Protein AF-A0A7S2GNQ1-F1 (afdb_monomer)

Nearest PDB structures (foldseek):
  4qdz-assembly1_A  TM=3.504E-01  e=1.048E+00  Mycobacterium tuberculosis H37Rv
  3gdw-assembly1_A  TM=3.714E-01  e=2.818E+00  Enterococcus faecalis V583
  3ab7-assembly3_B  TM=4.384E-01  e=5.099E+00  Thermus thermophilus HB8
  3ab7-assembly2_A  TM=3.366E-01  e=7.090E+00  Thermus thermophilus HB8

Radius of gyration: 16.33 Å; Cα contacts (8 Å, |Δi|>4): 189; chains: 1; bounding box: 47×24×49 Å

Structure (mmCIF, N/CA/C/O backbone):
data_AF-A0A7S2GNQ1-F1
#
_entry.id   AF-A0A7S2GNQ1-F1
#
loop_
_atom_site.group_PDB
_atom_site.id
_atom_site.type_symbol
_atom_site.label_atom_id
_atom_site.label_alt_id
_atom_site.label_comp_id
_atom_site.label_asym_id
_atom_site.label_entity_id
_atom_site.label_seq_id
_atom_site.pdbx_PDB_ins_code
_atom_site.Cartn_x
_atom_site.Cartn_y
_atom_site.Cartn_z
_atom_site.occupancy
_atom_site.B_iso_or_equiv
_atom_site.auth_seq_id
_atom_site.auth_comp_id
_atom_site.auth_asym_id
_atom_site.auth_atom_id
_atom_site.pdbx_PDB_model_num
ATOM 1 N N . VAL A 1 1 ? -6.276 -8.442 -10.963 1.00 94.94 1 VAL A N 1
ATOM 2 C CA . VAL A 1 1 ? -6.261 -8.290 -9.484 1.00 94.94 1 VAL A CA 1
ATOM 3 C C . VAL A 1 1 ? -6.952 -7.011 -9.029 1.00 94.94 1 VAL A C 1
ATOM 5 O O . VAL A 1 1 ? -7.835 -7.117 -8.193 1.00 94.94 1 VAL A O 1
ATOM 8 N N . ALA A 1 2 ? -6.618 -5.837 -9.582 1.00 94.06 2 ALA A N 1
ATOM 9 C CA . ALA A 1 2 ? -7.197 -4.554 -9.156 1.00 94.06 2 ALA A CA 1
ATOM 10 C C . ALA A 1 2 ? -8.742 -4.513 -9.133 1.00 94.06 2 ALA A C 1
ATOM 12 O O . ALA A 1 2 ? -9.319 -4.115 -8.121 1.00 94.06 2 ALA A O 1
ATOM 13 N N . LEU A 1 3 ? -9.405 -4.988 -10.196 1.00 94.19 3 LEU A N 1
ATOM 14 C CA . LEU A 1 3 ? -10.872 -5.068 -10.269 1.00 94.19 3 LEU A CA 1
ATOM 15 C C . LEU A 1 3 ? -11.475 -5.865 -9.104 1.00 94.19 3 LEU A C 1
ATOM 17 O O . LEU A 1 3 ? -12.293 -5.348 -8.351 1.00 94.19 3 LEU A O 1
ATOM 21 N N . GLU A 1 4 ? -11.047 -7.117 -8.933 1.00 94.75 4 GLU A N 1
ATOM 22 C CA . GLU A 1 4 ? -11.587 -7.980 -7.877 1.00 94.75 4 GLU A CA 1
ATOM 23 C C . GLU A 1 4 ? -11.219 -7.476 -6.482 1.00 94.75 4 GLU A C 1
ATOM 25 O O . GLU A 1 4 ? -12.063 -7.491 -5.594 1.00 94.75 4 GLU A O 1
ATOM 30 N N . LEU A 1 5 ? -10.000 -6.961 -6.284 1.00 94.44 5 LEU A N 1
ATOM 31 C CA . LEU A 1 5 ? -9.610 -6.377 -5.003 1.00 94.44 5 LEU A CA 1
ATOM 32 C C . LEU A 1 5 ? -10.552 -5.232 -4.626 1.00 94.44 5 LEU A C 1
ATOM 34 O O . LEU A 1 5 ? -11.141 -5.257 -3.553 1.00 94.44 5 LEU A O 1
ATOM 38 N N . THR A 1 6 ? -10.728 -4.254 -5.514 1.00 92.69 6 THR A N 1
ATOM 39 C CA . THR A 1 6 ? -11.561 -3.070 -5.244 1.00 92.69 6 THR A CA 1
ATOM 40 C C . THR A 1 6 ? -13.045 -3.404 -5.098 1.00 92.69 6 THR A C 1
ATOM 42 O O . THR A 1 6 ? -13.733 -2.752 -4.319 1.00 92.69 6 THR A O 1
ATOM 45 N N . ARG A 1 7 ? -13.529 -4.468 -5.748 1.00 91.44 7 ARG A N 1
ATOM 46 C CA . ARG A 1 7 ? -14.887 -5.005 -5.562 1.00 91.44 7 ARG A CA 1
ATOM 47 C C . ARG A 1 7 ? -15.134 -5.562 -4.153 1.00 91.44 7 ARG A C 1
ATOM 49 O O . ARG A 1 7 ? -16.275 -5.569 -3.695 1.00 91.44 7 ARG A O 1
ATOM 56 N N . LEU A 1 8 ? -14.091 -6.053 -3.482 1.00 91.75 8 LEU A N 1
ATOM 57 C CA . LEU A 1 8 ? -14.180 -6.623 -2.133 1.00 91.75 8 LEU A CA 1
ATOM 58 C C . LEU A 1 8 ? -14.076 -5.570 -1.020 1.00 91.75 8 LEU A C 1
ATOM 60 O O . LEU A 1 8 ? -14.427 -5.873 0.120 1.00 91.75 8 LEU A O 1
ATOM 64 N N . LEU A 1 9 ? -13.599 -4.360 -1.326 1.00 91.31 9 LEU A N 1
ATOM 65 C CA . LEU A 1 9 ? -13.405 -3.303 -0.334 1.00 91.31 9 LEU A CA 1
ATOM 66 C C . LEU A 1 9 ? -14.722 -2.603 0.036 1.00 91.31 9 LEU A C 1
ATOM 68 O O . LEU A 1 9 ? -15.682 -2.537 -0.734 1.00 91.31 9 LEU A O 1
ATOM 72 N N . SER A 1 10 ? -14.750 -2.060 1.248 1.00 90.06 10 SER A N 1
ATOM 73 C CA . SER A 1 10 ? -15.868 -1.326 1.836 1.00 90.06 10 SER A CA 1
ATOM 74 C C . SER A 1 10 ? -15.401 -0.048 2.546 1.00 90.06 10 SER A C 1
ATOM 76 O O . SER A 1 10 ? -14.210 0.249 2.601 1.00 90.06 10 SER A O 1
ATOM 78 N N . GLY A 1 11 ? -16.332 0.718 3.127 1.00 88.94 11 GLY A N 1
ATOM 79 C CA . GLY A 1 11 ? -16.005 1.961 3.850 1.00 88.94 11 GLY A CA 1
ATOM 80 C C . GLY A 1 11 ? -15.118 1.784 5.091 1.00 88.94 11 GLY A C 1
ATOM 81 O O . GLY A 1 11 ? -14.463 2.737 5.532 1.00 88.94 11 GLY A O 1
ATOM 82 N N . ASP A 1 12 ? -15.054 0.554 5.603 1.00 90.44 12 ASP A N 1
ATOM 83 C CA . ASP A 1 12 ? -14.196 0.141 6.716 1.00 90.44 12 ASP A CA 1
ATOM 84 C C . ASP A 1 12 ? -12.783 -0.254 6.265 1.00 90.44 12 ASP A C 1
ATOM 86 O O . ASP A 1 12 ? -11.956 -0.651 7.091 1.00 90.44 12 ASP A O 1
ATOM 90 N N . ASP A 1 13 ? -12.499 -0.180 4.966 1.00 92.94 13 ASP A N 1
ATOM 91 C CA . ASP A 1 13 ? -11.232 -0.608 4.402 1.00 92.94 13 ASP A CA 1
ATOM 92 C C . ASP A 1 13 ? -10.411 0.583 3.891 1.00 92.94 13 ASP A C 1
ATOM 94 O O . ASP A 1 13 ? -10.908 1.631 3.458 1.00 92.94 13 ASP A O 1
ATOM 98 N N . ALA A 1 14 ? -9.103 0.408 3.977 1.00 95.25 14 ALA A N 1
ATOM 99 C CA . ALA A 1 14 ? -8.093 1.316 3.492 1.00 95.25 14 ALA A CA 1
ATOM 100 C C . ALA A 1 14 ? -7.158 0.557 2.546 1.00 95.25 14 ALA A C 1
ATOM 102 O O . ALA A 1 14 ? -6.785 -0.589 2.801 1.00 95.25 14 ALA A O 1
ATOM 103 N N . LEU A 1 15 ? -6.774 1.199 1.453 1.00 96.94 15 LEU A N 1
AT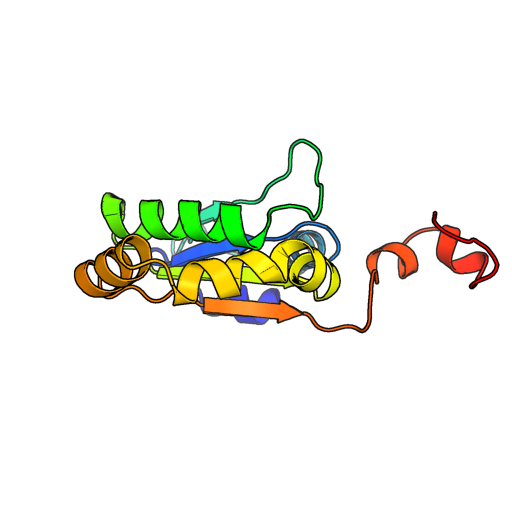OM 104 C CA . LEU A 1 15 ? -5.914 0.644 0.426 1.00 96.94 15 LEU A CA 1
ATOM 105 C C . LEU A 1 15 ? -4.667 1.515 0.286 1.00 96.94 15 LEU A C 1
ATOM 107 O O . LEU A 1 15 ? -4.754 2.705 -0.007 1.00 96.94 15 LEU A O 1
ATOM 111 N N . PHE A 1 16 ? -3.500 0.914 0.460 1.00 98.38 16 PHE A N 1
ATOM 112 C CA . PHE A 1 16 ? -2.238 1.503 0.044 1.00 98.38 16 PHE A CA 1
ATOM 113 C C . PHE A 1 16 ? -1.827 0.860 -1.277 1.00 98.38 16 PHE A C 1
ATOM 115 O O . PHE A 1 16 ? -1.823 -0.365 -1.396 1.00 98.38 16 PHE A O 1
ATOM 122 N N . VAL A 1 17 ? -1.494 1.665 -2.280 1.00 98.19 17 VAL A N 1
ATOM 123 C CA . VAL A 1 17 ? -1.153 1.169 -3.617 1.00 98.19 17 VAL A CA 1
ATOM 124 C C . VAL A 1 17 ? 0.283 1.548 -3.941 1.00 98.19 17 VAL A C 1
ATOM 126 O O . VAL A 1 17 ? 0.676 2.707 -3.802 1.00 98.19 17 VAL A O 1
ATOM 129 N N . SER A 1 18 ? 1.085 0.576 -4.369 1.00 97.69 18 SER A N 1
ATOM 130 C CA . SER A 1 18 ? 2.449 0.847 -4.812 1.00 97.69 18 SER A CA 1
ATOM 131 C C . SER A 1 18 ? 2.486 1.568 -6.157 1.00 97.69 18 SER A C 1
ATOM 133 O O . SER A 1 18 ? 1.519 1.608 -6.917 1.00 97.69 18 SER A O 1
ATOM 135 N N . ASN A 1 19 ? 3.665 2.087 -6.485 1.00 96.75 19 ASN A N 1
ATOM 136 C CA . ASN A 1 19 ? 3.953 2.661 -7.794 1.00 96.75 19 ASN A CA 1
ATOM 137 C C . ASN A 1 19 ? 4.063 1.577 -8.885 1.00 96.75 19 ASN A C 1
ATOM 139 O O . ASN A 1 19 ? 3.872 0.393 -8.614 1.00 96.75 19 ASN A O 1
ATOM 143 N N . SER A 1 20 ? 4.387 1.989 -10.117 1.00 94.88 20 SER A N 1
ATOM 144 C CA . SER A 1 20 ? 4.466 1.124 -11.306 1.00 94.88 20 SER A CA 1
ATOM 145 C C . SER A 1 20 ? 3.092 0.604 -11.776 1.00 94.88 20 SER A C 1
ATOM 147 O O . SER A 1 20 ? 2.170 1.412 -11.932 1.00 94.88 20 SER A O 1
ATOM 149 N N . MET A 1 21 ? 2.957 -0.695 -12.057 1.00 95.12 21 MET A N 1
ATOM 150 C CA . MET A 1 21 ? 1.733 -1.316 -12.571 1.00 95.12 21 MET A CA 1
ATOM 151 C C . MET A 1 21 ? 0.554 -1.304 -11.586 1.00 95.12 21 MET A C 1
ATOM 153 O O . MET A 1 21 ? -0.525 -0.913 -12.015 1.00 95.12 21 MET A O 1
ATOM 157 N N . PRO A 1 22 ? 0.704 -1.599 -10.277 1.00 96.69 22 PRO A N 1
ATOM 158 C CA . PRO A 1 22 ? -0.424 -1.607 -9.338 1.00 96.69 22 PRO A CA 1
ATOM 159 C C . PRO A 1 22 ? -1.321 -0.361 -9.345 1.00 96.69 22 PRO A C 1
ATOM 161 O O . PRO A 1 22 ? -2.542 -0.495 -9.403 1.00 96.69 22 PRO A O 1
ATOM 164 N N . VAL A 1 23 ? -0.749 0.849 -9.331 1.00 96.62 23 VAL A N 1
ATOM 165 C CA . VAL A 1 23 ? -1.546 2.090 -9.387 1.00 96.62 23 VAL A CA 1
ATOM 166 C C . VAL A 1 23 ? -2.208 2.311 -10.751 1.00 96.62 23 VAL A C 1
ATOM 168 O O . VAL A 1 23 ? -3.329 2.806 -10.798 1.00 96.62 23 VAL A O 1
ATOM 171 N N . ARG A 1 24 ? -1.562 1.899 -11.850 1.00 95.62 24 ARG A N 1
ATOM 172 C CA . ARG A 1 24 ? -2.104 2.010 -13.219 1.00 95.62 24 ARG A CA 1
ATOM 173 C C . ARG A 1 24 ? -3.223 1.009 -13.474 1.00 95.62 24 ARG A C 1
ATOM 175 O O . ARG A 1 24 ? -4.236 1.354 -14.075 1.00 95.62 24 ARG A O 1
ATOM 182 N N . ASP A 1 25 ? -3.059 -0.212 -12.978 1.00 95.38 25 ASP A N 1
ATOM 183 C CA . ASP A 1 25 ? -4.090 -1.244 -13.018 1.00 95.38 25 ASP A CA 1
ATOM 184 C C . ASP A 1 25 ? -5.301 -0.816 -12.195 1.00 95.38 25 ASP A C 1
ATOM 186 O O . ASP A 1 25 ? -6.439 -1.048 -12.593 1.00 95.38 25 ASP A O 1
ATOM 190 N N . LEU A 1 26 ? -5.071 -0.172 -11.050 1.00 94.25 26 LEU A N 1
ATOM 191 C CA . LEU A 1 26 ? -6.151 0.382 -10.251 1.00 94.25 26 LEU A CA 1
ATOM 192 C C . LEU A 1 26 ? -6.869 1.519 -10.982 1.00 94.25 26 LEU A C 1
ATOM 194 O O . LEU A 1 26 ? -8.090 1.498 -11.059 1.00 94.25 26 LEU A O 1
ATOM 198 N N . GLU A 1 27 ? -6.136 2.461 -11.571 1.00 93.44 27 GLU A N 1
ATOM 199 C CA . GLU A 1 27 ? -6.718 3.533 -12.389 1.00 93.44 27 GLU A CA 1
ATOM 200 C C . GLU A 1 27 ? -7.542 2.987 -13.568 1.00 93.44 27 GLU A C 1
ATOM 202 O O . GLU A 1 27 ? -8.629 3.485 -13.847 1.00 93.44 27 GLU A O 1
ATOM 207 N N . SER A 1 28 ? -7.056 1.934 -14.227 1.00 94.56 28 SER A N 1
ATOM 208 C CA . SER A 1 28 ? -7.677 1.385 -15.438 1.00 94.56 28 SER A CA 1
ATOM 209 C C . SER A 1 28 ? -8.838 0.430 -15.154 1.00 94.56 28 SER A C 1
ATOM 211 O O . SER A 1 28 ? -9.761 0.327 -15.961 1.00 94.56 28 SER A O 1
ATOM 213 N N . PHE A 1 29 ? -8.785 -0.305 -14.039 1.00 94.62 29 PHE A N 1
ATOM 214 C CA . PHE A 1 29 ? -9.662 -1.454 -13.793 1.00 94.62 29 PHE A CA 1
ATOM 215 C C . PHE A 1 29 ? -10.372 -1.440 -12.437 1.00 94.62 29 PHE A C 1
ATOM 217 O O . PHE A 1 29 ? -11.039 -2.425 -12.120 1.00 94.62 29 PHE A O 1
ATOM 224 N N . ALA A 1 30 ? -10.233 -0.400 -11.608 1.00 91.62 30 ALA A N 1
ATOM 225 C CA . ALA A 1 30 ? -10.966 -0.336 -10.344 1.00 91.62 30 ALA A CA 1
ATOM 226 C C . ALA A 1 30 ? -12.477 -0.492 -10.563 1.00 91.62 30 ALA A C 1
ATOM 228 O O . ALA A 1 30 ? -13.057 0.061 -11.500 1.00 91.62 30 ALA A O 1
ATOM 229 N N . PHE A 1 31 ? -13.120 -1.231 -9.661 1.00 88.56 31 PHE A N 1
ATOM 230 C CA . PHE A 1 31 ? -14.567 -1.354 -9.646 1.00 88.56 31 PHE A CA 1
ATOM 231 C C . PHE A 1 31 ? -15.199 0.035 -9.423 1.00 88.56 31 PHE A C 1
ATOM 233 O O . PHE A 1 31 ? -14.808 0.722 -8.473 1.00 88.56 31 PHE A O 1
ATOM 240 N N . PRO A 1 32 ? -16.166 0.468 -10.255 1.00 80.31 32 PRO A N 1
ATOM 241 C CA . PRO A 1 32 ? -16.791 1.777 -10.110 1.00 80.31 32 PRO A CA 1
ATOM 242 C C . PRO A 1 32 ? -17.495 1.910 -8.758 1.00 80.31 32 PRO A C 1
ATOM 244 O O . PRO A 1 32 ? -18.495 1.244 -8.491 1.00 80.31 32 PRO A O 1
ATOM 247 N N . VAL A 1 33 ? -16.988 2.794 -7.902 1.00 70.31 33 VAL A N 1
ATOM 248 C CA . VAL A 1 33 ? -17.640 3.123 -6.633 1.00 70.31 33 VAL A CA 1
ATOM 249 C C . VAL A 1 33 ? -18.719 4.167 -6.923 1.00 70.31 33 VAL A C 1
ATOM 251 O O . VAL A 1 33 ? -18.418 5.332 -7.177 1.00 70.31 33 VAL A O 1
ATOM 254 N N . THR A 1 34 ? -19.989 3.765 -6.946 1.00 59.00 34 THR A N 1
ATOM 255 C CA . THR A 1 34 ? -21.103 4.718 -7.058 1.00 59.00 34 THR A CA 1
ATOM 256 C C . THR A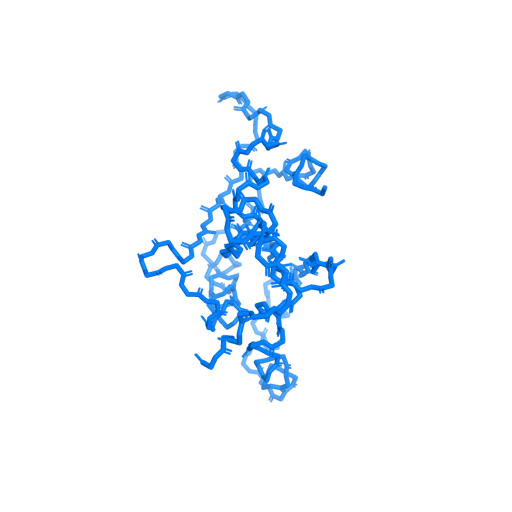 1 34 ? -21.271 5.485 -5.749 1.00 59.00 34 THR A C 1
ATOM 258 O O . THR A 1 34 ? -21.138 4.904 -4.675 1.00 59.00 34 THR A O 1
ATOM 261 N N . ALA A 1 35 ? -21.613 6.774 -5.834 1.00 49.53 35 ALA A N 1
ATOM 262 C CA . ALA A 1 35 ? -21.654 7.732 -4.720 1.00 49.53 35 ALA A CA 1
ATOM 263 C C . ALA A 1 35 ? -22.493 7.324 -3.485 1.00 49.53 35 ALA A C 1
ATOM 265 O O . ALA A 1 35 ? -22.399 7.975 -2.448 1.00 49.53 35 ALA A O 1
ATOM 266 N N . THR A 1 36 ? -23.308 6.272 -3.577 1.00 52.16 36 THR A N 1
ATOM 267 C CA . THR A 1 36 ? -24.208 5.810 -2.514 1.00 52.16 36 THR A CA 1
ATOM 268 C C . THR A 1 36 ? -23.763 4.534 -1.801 1.00 52.16 36 THR A C 1
ATOM 270 O O . THR A 1 36 ? -24.430 4.150 -0.849 1.00 52.16 36 THR A O 1
ATOM 273 N N . ASP A 1 37 ? -22.659 3.887 -2.190 1.00 57.81 37 ASP A N 1
ATOM 274 C CA . ASP A 1 37 ? -22.215 2.659 -1.523 1.00 57.81 37 ASP A CA 1
ATOM 275 C C . ASP A 1 37 ? -20.682 2.522 -1.489 1.00 57.81 37 ASP A C 1
ATOM 277 O O . ASP A 1 37 ? -20.018 2.460 -2.520 1.00 57.81 37 ASP A O 1
ATOM 281 N N . ARG A 1 38 ? -20.137 2.373 -0.270 1.00 61.53 38 ARG A N 1
ATOM 282 C CA . ARG A 1 38 ? -18.845 1.709 0.018 1.00 61.53 38 ARG A CA 1
ATOM 283 C C . ARG A 1 38 ? -17.548 2.398 -0.444 1.00 61.53 38 ARG A C 1
ATOM 285 O O . ARG A 1 38 ? -16.626 1.734 -0.908 1.00 61.53 38 ARG A O 1
ATOM 292 N N . GLY A 1 39 ? -17.410 3.707 -0.241 1.00 76.50 39 GLY A N 1
ATOM 293 C CA . GLY A 1 39 ? -16.125 4.384 -0.466 1.00 76.50 39 GLY A CA 1
ATOM 294 C C . GLY A 1 39 ? -15.028 3.926 0.507 1.00 76.50 39 GLY A C 1
ATOM 295 O O . GLY A 1 39 ? -15.047 4.319 1.670 1.00 76.50 39 GLY A O 1
ATOM 296 N N . PHE A 1 40 ? -14.062 3.130 0.042 1.00 88.81 40 PHE A N 1
ATOM 297 C CA . PHE A 1 40 ? -12.813 2.860 0.768 1.00 88.81 40 PHE A CA 1
ATOM 298 C C . PHE A 1 40 ? -11.847 4.047 0.632 1.00 88.81 40 PHE A C 1
ATOM 300 O O . PHE A 1 40 ? -11.977 4.879 -0.266 1.00 88.81 40 PHE A O 1
ATOM 307 N N . THR A 1 41 ? -10.860 4.158 1.521 1.00 91.12 41 THR A N 1
ATOM 308 C CA . THR A 1 41 ? -9.808 5.185 1.392 1.00 91.12 41 THR A CA 1
ATOM 309 C C . THR A 1 41 ? -8.586 4.612 0.701 1.00 91.12 41 THR A C 1
ATOM 311 O O . THR A 1 41 ? -8.057 3.610 1.159 1.00 91.12 41 THR A O 1
ATOM 314 N N . ALA A 1 42 ? -8.116 5.260 -0.363 1.00 93.38 42 ALA A N 1
ATOM 315 C CA . ALA A 1 42 ? -6.910 4.863 -1.080 1.00 93.38 42 ALA A CA 1
ATOM 316 C C . ALA A 1 42 ? -5.803 5.915 -0.938 1.00 93.38 42 ALA A C 1
ATOM 318 O O . ALA A 1 42 ? -6.082 7.113 -0.960 1.00 93.38 42 ALA A O 1
ATOM 319 N N . THR A 1 43 ? -4.549 5.479 -0.831 1.00 96.69 43 THR A N 1
ATOM 320 C CA . THR A 1 43 ? -3.375 6.360 -0.888 1.00 96.69 43 THR A CA 1
ATOM 321 C C . THR A 1 43 ? -2.189 5.675 -1.569 1.00 96.69 43 THR A C 1
ATOM 323 O O . THR A 1 43 ? -2.176 4.455 -1.740 1.00 96.69 43 THR A O 1
ATOM 326 N N . ALA A 1 44 ? -1.201 6.468 -1.984 1.00 97.81 44 ALA A N 1
ATOM 327 C CA . ALA A 1 44 ? 0.021 6.007 -2.634 1.00 97.81 44 ALA A CA 1
ATOM 328 C C . ALA A 1 44 ? 1.135 7.067 -2.541 1.00 97.81 44 ALA A C 1
ATOM 330 O O . ALA A 1 44 ? 0.870 8.272 -2.516 1.00 97.81 44 ALA A O 1
ATOM 331 N N . ASN A 1 45 ? 2.397 6.633 -2.594 1.00 97.56 45 ASN A N 1
ATOM 332 C CA . ASN A 1 45 ? 3.567 7.520 -2.645 1.00 97.56 45 ASN A CA 1
ATOM 333 C C . ASN A 1 45 ? 3.760 8.107 -4.055 1.00 97.56 45 ASN A C 1
ATOM 335 O O . ASN A 1 45 ? 4.615 7.650 -4.813 1.00 97.56 45 ASN A O 1
ATOM 339 N N . ARG A 1 46 ? 2.962 9.118 -4.426 1.00 97.00 46 ARG A N 1
ATOM 340 C CA . ARG A 1 46 ? 2.917 9.675 -5.797 1.00 97.00 46 ARG A CA 1
ATOM 341 C C . ARG A 1 46 ? 3.768 10.926 -6.041 1.00 97.00 46 ARG A C 1
ATOM 343 O O . ARG A 1 46 ? 3.788 11.395 -7.170 1.00 97.00 46 ARG A O 1
ATOM 350 N N . GLY A 1 47 ? 4.480 11.438 -5.031 1.00 97.06 47 GLY A N 1
ATOM 351 C CA . GLY A 1 47 ? 5.365 12.606 -5.171 1.00 97.06 47 GLY A CA 1
ATOM 352 C C . GLY A 1 47 ? 6.508 12.351 -6.160 1.00 97.06 47 GLY A C 1
ATOM 353 O O . GLY A 1 47 ? 6.432 12.744 -7.317 1.00 97.06 47 GLY A O 1
ATOM 354 N N . ALA A 1 48 ? 7.547 11.634 -5.724 1.00 96.12 48 ALA A N 1
ATOM 355 C CA . ALA A 1 48 ? 8.622 11.172 -6.612 1.00 96.12 48 ALA A CA 1
ATOM 356 C C . ALA A 1 48 ? 8.307 9.829 -7.301 1.00 96.12 48 ALA A C 1
ATOM 358 O O . ALA A 1 48 ? 8.969 9.457 -8.261 1.00 96.12 48 ALA A O 1
ATOM 359 N N . SER A 1 49 ? 7.283 9.101 -6.835 1.00 94.88 49 SER A N 1
ATOM 360 C CA . SER A 1 49 ? 6.872 7.800 -7.390 1.00 94.88 49 SER A CA 1
ATOM 361 C C . SER A 1 49 ? 7.920 6.672 -7.312 1.00 94.88 49 SER A C 1
ATOM 363 O O . SER A 1 49 ? 7.832 5.718 -8.086 1.00 94.88 49 SER A O 1
ATOM 365 N N . GLY A 1 50 ? 8.875 6.752 -6.377 1.00 96.00 50 GLY A N 1
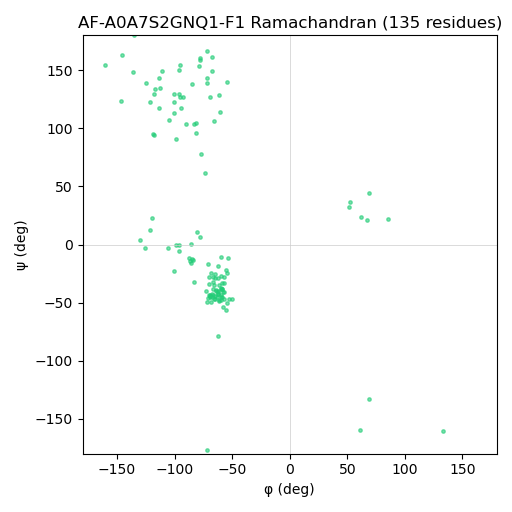ATOM 366 C CA . GLY A 1 50 ? 9.888 5.713 -6.141 1.00 96.00 50 GLY A CA 1
ATOM 367 C C . GLY A 1 50 ? 9.315 4.407 -5.576 1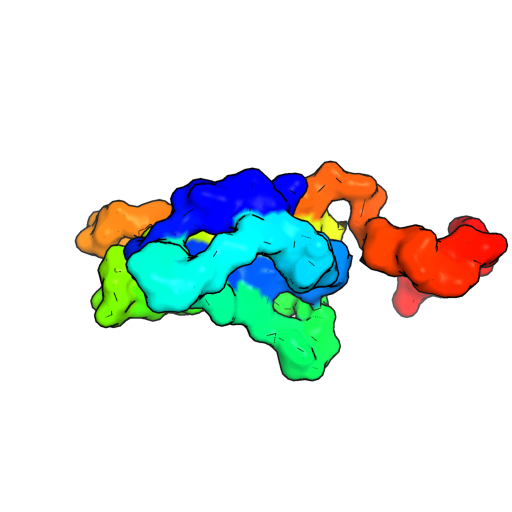.00 96.00 50 GLY A C 1
ATOM 368 O O . GLY A 1 50 ? 8.194 4.376 -5.063 1.00 96.00 50 GLY A O 1
ATOM 369 N N . ILE A 1 51 ? 10.073 3.316 -5.689 1.00 95.81 51 ILE A N 1
ATOM 370 C CA . ILE A 1 51 ? 9.687 1.995 -5.156 1.00 95.81 51 ILE A CA 1
ATOM 371 C C . ILE A 1 51 ? 10.281 1.709 -3.774 1.00 95.81 51 ILE A C 1
ATOM 373 O O . ILE A 1 51 ? 9.924 0.711 -3.152 1.00 95.81 51 ILE A O 1
ATOM 377 N N . ASP A 1 52 ? 11.139 2.603 -3.292 1.00 93.75 52 ASP A N 1
ATOM 378 C CA . ASP A 1 52 ? 11.754 2.531 -1.975 1.00 93.75 52 ASP A CA 1
ATOM 379 C C . ASP A 1 52 ? 10.727 2.834 -0.879 1.00 93.75 52 ASP A C 1
ATOM 381 O O . ASP A 1 52 ? 9.894 3.739 -1.002 1.00 93.75 52 ASP A O 1
ATOM 385 N N . GLY A 1 53 ? 10.785 2.072 0.213 1.00 95.12 53 GLY A N 1
ATOM 386 C CA . GLY A 1 53 ? 9.980 2.329 1.406 1.00 95.12 53 GLY A CA 1
ATOM 387 C C . GLY A 1 53 ? 8.466 2.141 1.229 1.00 95.12 53 GLY A C 1
ATOM 388 O O . GLY A 1 53 ? 7.681 2.727 1.979 1.00 95.12 53 GLY A O 1
ATOM 389 N N . ILE A 1 54 ? 8.016 1.381 0.224 1.00 97.62 54 ILE A N 1
ATOM 390 C CA . ILE A 1 54 ? 6.583 1.150 -0.021 1.00 97.62 54 ILE A CA 1
ATOM 391 C C . ILE A 1 54 ? 5.933 0.366 1.123 1.00 97.62 54 ILE A C 1
ATOM 393 O O . ILE A 1 54 ? 4.868 0.763 1.598 1.00 97.62 54 ILE A O 1
ATOM 397 N N . ILE A 1 55 ? 6.555 -0.724 1.576 1.00 96.31 55 ILE A N 1
ATOM 398 C CA . ILE A 1 55 ? 6.033 -1.567 2.658 1.00 96.31 55 ILE A CA 1
ATOM 399 C C . ILE A 1 55 ? 6.080 -0.786 3.972 1.00 96.31 55 ILE A C 1
ATOM 401 O O . ILE A 1 55 ? 5.064 -0.687 4.656 1.00 96.31 55 ILE A O 1
ATOM 405 N N . SER A 1 56 ? 7.212 -0.166 4.303 1.00 94.62 56 SER A N 1
ATOM 406 C CA . SER A 1 56 ? 7.372 0.629 5.531 1.00 94.62 56 SER A CA 1
ATOM 407 C C . SER A 1 56 ? 6.370 1.782 5.618 1.00 94.62 56 SER A C 1
ATOM 409 O O . SER A 1 56 ? 5.704 1.941 6.645 1.00 94.62 56 SER A O 1
ATOM 411 N N . THR A 1 57 ? 6.167 2.533 4.530 1.00 96.25 57 THR A N 1
ATOM 412 C CA . THR A 1 57 ? 5.158 3.606 4.496 1.00 96.25 57 THR A CA 1
ATOM 413 C C . THR A 1 57 ? 3.739 3.049 4.638 1.00 96.25 57 THR A C 1
ATOM 415 O O . THR A 1 57 ? 2.938 3.583 5.410 1.00 96.25 57 THR A O 1
ATOM 418 N N . ALA A 1 58 ? 3.416 1.958 3.935 1.00 96.38 58 ALA A N 1
ATOM 419 C CA . ALA A 1 58 ? 2.097 1.330 3.997 1.00 96.38 58 ALA A CA 1
ATOM 420 C C . ALA A 1 58 ? 1.751 0.817 5.400 1.00 96.38 58 ALA A C 1
ATOM 422 O O . ALA A 1 58 ? 0.596 0.891 5.822 1.00 96.38 58 ALA A O 1
ATOM 423 N N . LEU A 1 59 ? 2.738 0.326 6.147 1.00 93.25 59 LEU A N 1
ATOM 424 C CA . LEU A 1 59 ? 2.561 -0.127 7.526 1.00 93.25 59 LEU A CA 1
ATOM 425 C C . LEU A 1 59 ? 2.295 1.038 8.477 1.00 93.25 59 LEU A C 1
ATOM 427 O O . LEU A 1 59 ? 1.369 0.955 9.283 1.00 93.25 59 LEU A O 1
ATOM 431 N N . GLY A 1 60 ? 3.034 2.143 8.344 1.00 92.31 60 GLY A N 1
ATOM 432 C CA . GLY A 1 60 ? 2.765 3.370 9.101 1.00 92.31 60 GLY A CA 1
ATOM 433 C C . GLY A 1 60 ? 1.359 3.914 8.831 1.00 92.31 60 GLY A C 1
ATOM 434 O O . GLY A 1 60 ? 0.613 4.216 9.763 1.00 92.31 60 GLY A O 1
ATOM 435 N N . PHE A 1 61 ? 0.952 3.946 7.558 1.00 94.94 61 PHE A N 1
ATOM 436 C CA . PHE A 1 61 ? -0.423 4.261 7.168 1.00 94.94 61 PHE A CA 1
ATOM 437 C C . PHE A 1 61 ? -1.428 3.305 7.821 1.00 94.94 61 PHE A C 1
ATOM 439 O O . PHE A 1 61 ? -2.411 3.748 8.407 1.00 94.94 61 PHE A O 1
ATOM 446 N N . SER A 1 62 ? -1.162 2.000 7.779 1.00 92.94 62 SER A N 1
ATOM 447 C CA . SER A 1 62 ? -2.063 0.985 8.327 1.00 92.94 62 SER A CA 1
ATOM 448 C C . SER A 1 62 ? -2.273 1.129 9.833 1.00 92.94 62 SER A C 1
ATOM 450 O O . SER A 1 62 ? -3.400 0.985 10.307 1.00 92.94 62 SER A O 1
ATOM 452 N N . LEU A 1 63 ? -1.214 1.456 10.580 1.00 91.19 63 LEU A N 1
ATOM 453 C CA . LEU A 1 63 ? -1.304 1.757 12.008 1.00 91.19 63 LEU A CA 1
ATOM 454 C C . LEU A 1 63 ? -2.202 2.968 12.270 1.00 91.19 63 LEU A C 1
ATOM 456 O O . LEU A 1 63 ? -3.098 2.889 13.107 1.00 91.19 63 LEU A O 1
ATOM 460 N N . ALA A 1 64 ? -2.015 4.061 11.527 1.00 92.12 64 ALA A N 1
ATOM 461 C CA . ALA A 1 64 ? -2.846 5.253 11.672 1.00 92.12 64 ALA A CA 1
ATOM 462 C C . ALA A 1 64 ? -4.324 4.964 11.344 1.00 92.12 64 ALA A C 1
ATOM 464 O O . ALA A 1 64 ? -5.222 5.373 12.083 1.00 92.12 64 ALA A O 1
ATOM 465 N N . GLN A 1 65 ? -4.585 4.200 10.281 1.00 92.75 65 GLN A N 1
ATOM 466 C CA . GLN A 1 65 ? -5.938 3.796 9.893 1.00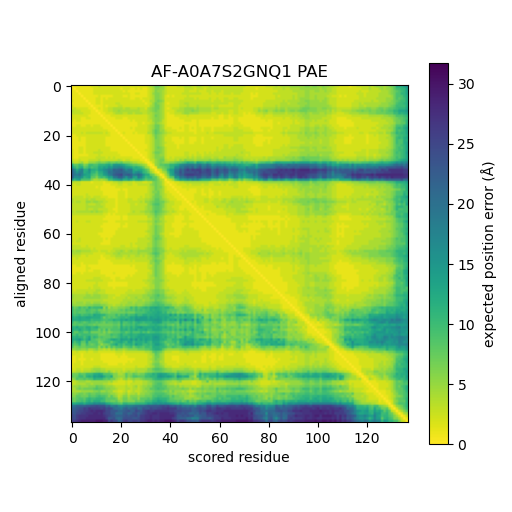 92.75 65 GLN A CA 1
ATOM 467 C C . GLN A 1 65 ? -6.606 2.909 10.950 1.00 92.75 65 GLN A C 1
ATOM 469 O O . GLN A 1 65 ? -7.790 3.089 11.249 1.00 92.75 65 GLN A O 1
ATOM 474 N N . ALA A 1 66 ? -5.859 1.984 11.554 1.00 90.81 66 ALA A N 1
ATOM 475 C CA . ALA A 1 66 ? -6.356 1.151 12.642 1.00 90.81 66 ALA A CA 1
ATOM 476 C C . ALA A 1 66 ? -6.631 1.979 13.910 1.00 90.81 66 ALA A C 1
ATOM 478 O O . ALA A 1 66 ? -7.698 1.841 14.509 1.00 90.81 66 ALA A O 1
ATOM 479 N N . GLN A 1 67 ? -5.709 2.870 14.286 1.00 89.31 67 GLN A N 1
ATOM 480 C CA . GLN A 1 67 ? -5.778 3.643 15.526 1.00 89.31 67 GLN A CA 1
ATOM 481 C C . GLN A 1 67 ? -6.868 4.719 15.507 1.00 89.31 67 GLN A C 1
ATOM 483 O O . GLN A 1 67 ? -7.611 4.850 16.477 1.00 89.31 67 GLN A O 1
ATOM 488 N N . TYR A 1 68 ? -6.964 5.498 14.429 1.00 90.25 68 TYR A N 1
ATOM 489 C CA . TYR A 1 68 ? -7.823 6.687 14.390 1.00 90.25 68 TYR A CA 1
ATOM 490 C C . TYR A 1 68 ? -9.155 6.463 13.681 1.00 90.25 68 TYR A C 1
ATOM 492 O O . TYR A 1 68 ? -10.099 7.215 13.909 1.00 90.25 68 TYR A O 1
ATOM 500 N N . GLN A 1 69 ? -9.238 5.457 12.809 1.00 89.88 69 GLN A N 1
ATOM 501 C CA . GLN A 1 69 ? -10.415 5.228 11.967 1.00 89.88 69 GLN A CA 1
ATOM 502 C C . GLN A 1 69 ? -10.983 3.811 12.091 1.00 89.88 69 GLN A C 1
ATOM 504 O O . GLN A 1 69 ? -12.013 3.525 11.488 1.00 89.88 69 GLN A O 1
ATOM 509 N N . ASN A 1 70 ? -10.346 2.929 12.874 1.00 89.88 70 ASN A N 1
ATOM 510 C CA . ASN A 1 70 ? -10.736 1.526 13.034 1.00 89.88 70 ASN A CA 1
ATOM 511 C C . ASN A 1 70 ? -10.887 0.779 11.688 1.00 89.88 70 ASN A C 1
ATOM 513 O O . ASN A 1 70 ? -11.775 -0.060 11.526 1.00 89.88 70 ASN A O 1
ATOM 517 N N . ARG A 1 71 ? -10.024 1.089 10.712 1.00 91.38 71 ARG A N 1
ATOM 518 C CA . ARG A 1 71 ? -10.070 0.510 9.361 1.00 91.38 71 ARG A CA 1
ATOM 519 C C . ARG A 1 71 ? -9.126 -0.678 9.193 1.00 91.38 71 ARG A C 1
ATOM 521 O O . ARG A 1 71 ? -8.070 -0.741 9.824 1.00 91.38 71 ARG A O 1
ATOM 528 N N . ARG A 1 72 ? -9.488 -1.620 8.316 1.00 92.94 72 ARG A N 1
ATOM 529 C CA . ARG A 1 72 ? -8.588 -2.691 7.843 1.00 92.94 72 ARG A CA 1
ATOM 530 C C . ARG A 1 72 ? -7.767 -2.171 6.678 1.00 92.94 72 ARG A C 1
ATOM 532 O O . ARG A 1 72 ? -8.314 -1.509 5.806 1.00 92.94 72 ARG A O 1
ATOM 539 N N . SER A 1 73 ? -6.481 -2.494 6.640 1.00 95.31 73 SER A N 1
ATOM 540 C CA . SER A 1 73 ? -5.599 -1.997 5.584 1.00 95.31 73 SER A CA 1
ATOM 541 C C . SER A 1 73 ? -5.127 -3.122 4.677 1.00 95.31 73 SER A C 1
ATOM 543 O O . SER A 1 73 ? -4.707 -4.181 5.147 1.00 95.31 73 SER A O 1
ATOM 545 N N . THR A 1 74 ? -5.187 -2.874 3.373 1.00 97.50 74 THR A N 1
ATOM 546 C CA . THR A 1 74 ? -4.587 -3.722 2.346 1.00 97.50 74 THR A CA 1
ATOM 547 C C . THR A 1 74 ? -3.510 -2.937 1.610 1.00 97.50 74 THR A C 1
ATOM 549 O O . THR A 1 74 ? -3.737 -1.797 1.217 1.00 97.50 74 THR A O 1
ATOM 552 N N . LEU A 1 75 ? -2.346 -3.541 1.408 1.00 98.12 75 LEU A N 1
ATOM 553 C CA . LEU A 1 75 ? -1.298 -3.060 0.518 1.00 98.12 75 LEU A CA 1
ATOM 554 C C . LEU A 1 75 ? -1.366 -3.854 -0.789 1.00 98.12 75 LEU A C 1
ATOM 556 O O . LEU A 1 75 ? -1.237 -5.074 -0.762 1.00 98.12 75 LEU A O 1
ATOM 560 N N . LEU A 1 76 ? -1.530 -3.174 -1.921 1.00 98.31 76 LEU A N 1
ATOM 561 C CA . LEU A 1 76 ? -1.336 -3.748 -3.252 1.00 98.31 76 LEU A CA 1
ATOM 562 C C . LEU A 1 76 ? 0.035 -3.312 -3.780 1.00 98.31 76 LEU A C 1
ATOM 564 O O . LEU A 1 76 ? 0.246 -2.123 -4.023 1.00 98.31 76 LEU A O 1
ATOM 568 N N . VAL A 1 77 ? 0.962 -4.256 -3.947 1.00 98.00 77 VAL A N 1
ATOM 569 C CA . VAL A 1 77 ? 2.372 -3.973 -4.254 1.00 98.00 77 VAL A CA 1
ATOM 570 C C . VAL A 1 77 ? 2.924 -4.895 -5.341 1.00 98.00 77 VAL A C 1
ATOM 572 O O . VAL A 1 77 ? 2.485 -6.031 -5.463 1.00 98.00 77 VAL A O 1
ATOM 575 N N . GLY A 1 78 ? 3.866 -4.415 -6.154 1.00 97.25 78 GLY A N 1
ATOM 576 C CA . GLY A 1 78 ? 4.606 -5.255 -7.107 1.00 97.25 78 GLY A CA 1
ATOM 577 C C . GLY A 1 78 ? 5.717 -6.076 -6.441 1.00 97.25 78 GLY A C 1
ATOM 578 O O . GLY A 1 78 ? 6.212 -5.718 -5.371 1.00 97.25 78 GLY A O 1
ATOM 579 N N . ASP A 1 79 ? 6.148 -7.155 -7.083 1.00 95.88 79 ASP A N 1
ATOM 580 C CA . ASP A 1 79 ? 7.300 -7.973 -6.679 1.00 95.88 79 ASP A CA 1
ATOM 581 C C . ASP A 1 79 ? 8.593 -7.168 -6.506 1.00 95.88 79 ASP A C 1
ATOM 583 O O . ASP A 1 79 ? 9.203 -7.236 -5.441 1.00 95.88 79 ASP A O 1
ATOM 587 N N . MET A 1 80 ? 8.981 -6.349 -7.484 1.00 95.56 80 MET A N 1
ATOM 588 C CA . MET A 1 80 ? 10.208 -5.550 -7.402 1.00 95.56 80 MET A CA 1
ATOM 589 C C . MET A 1 80 ? 10.158 -4.576 -6.226 1.00 95.56 80 MET A C 1
ATOM 591 O O . MET A 1 80 ? 11.063 -4.563 -5.400 1.00 95.56 80 MET A O 1
ATOM 595 N N . SER A 1 81 ? 9.068 -3.818 -6.074 1.00 96.44 81 SER A N 1
ATOM 596 C CA . SER A 1 81 ? 8.895 -2.931 -4.913 1.00 96.44 81 SER A CA 1
ATOM 597 C C . SER A 1 81 ? 8.931 -3.693 -3.585 1.00 96.44 81 SER A C 1
ATOM 599 O O . SER A 1 81 ? 9.418 -3.165 -2.591 1.00 96.44 81 SER A O 1
ATOM 601 N N . THR A 1 82 ? 8.446 -4.937 -3.565 1.00 96.62 82 THR A N 1
ATOM 602 C CA . THR A 1 82 ? 8.518 -5.794 -2.377 1.00 96.62 82 THR A CA 1
ATOM 603 C C . THR A 1 82 ? 9.950 -6.214 -2.077 1.00 96.62 82 THR A C 1
ATOM 605 O O . THR A 1 82 ? 10.360 -6.142 -0.926 1.00 96.62 82 THR A O 1
ATOM 608 N N . LEU A 1 83 ? 10.729 -6.608 -3.088 1.00 95.56 83 LEU A N 1
ATOM 609 C CA . LEU A 1 83 ? 12.141 -6.962 -2.925 1.00 95.56 83 LEU A CA 1
ATOM 610 C C . LEU A 1 83 ? 12.975 -5.771 -2.436 1.00 95.56 83 LEU A C 1
ATOM 612 O O . LEU A 1 83 ? 13.796 -5.940 -1.538 1.00 95.56 83 LEU A O 1
ATOM 616 N N . HIS A 1 84 ? 12.719 -4.572 -2.968 1.00 94.62 84 HIS A N 1
ATOM 617 C CA . HIS A 1 84 ? 13.397 -3.338 -2.558 1.00 94.62 84 HIS A CA 1
ATOM 618 C C . HIS A 1 84 ? 13.155 -2.967 -1.085 1.00 94.62 84 HIS A C 1
ATOM 620 O O . HIS A 1 84 ? 14.025 -2.360 -0.468 1.00 94.62 84 HIS A O 1
ATOM 626 N N . ASP A 1 85 ? 12.008 -3.342 -0.510 1.00 95.31 85 ASP A N 1
ATOM 627 C CA . ASP A 1 85 ? 11.633 -3.008 0.874 1.00 95.31 85 ASP A CA 1
ATOM 628 C C . ASP A 1 85 ? 11.407 -4.253 1.759 1.00 95.31 85 ASP A C 1
ATOM 630 O O . ASP A 1 85 ? 10.702 -4.210 2.769 1.00 95.31 85 ASP A O 1
ATOM 634 N N . LEU A 1 86 ? 11.992 -5.399 1.388 1.00 93.56 86 LEU A N 1
ATOM 635 C CA . LEU A 1 86 ? 11.747 -6.680 2.063 1.00 93.56 86 LEU A CA 1
ATOM 636 C C . LEU A 1 86 ? 12.291 -6.700 3.497 1.00 93.56 86 LEU A C 1
ATOM 638 O O . LEU A 1 86 ? 11.708 -7.333 4.380 1.00 93.56 86 LEU A O 1
ATOM 642 N N . SER A 1 87 ? 13.393 -5.986 3.740 1.00 92.12 87 SER A N 1
ATOM 643 C CA . SER A 1 87 ? 14.023 -5.861 5.060 1.00 92.12 87 SER A CA 1
ATOM 644 C C . SER A 1 87 ? 13.063 -5.300 6.112 1.00 92.12 87 SER A C 1
ATOM 646 O O . SER A 1 87 ? 13.153 -5.677 7.281 1.00 92.12 87 SER A O 1
ATOM 648 N N . THR A 1 88 ? 12.083 -4.490 5.702 1.00 91.44 88 THR A N 1
ATOM 649 C CA . THR A 1 88 ? 11.028 -3.988 6.585 1.00 91.44 88 THR A CA 1
ATOM 650 C C . THR A 1 88 ? 10.226 -5.122 7.228 1.00 91.44 88 THR A C 1
ATOM 652 O O . THR A 1 88 ? 9.913 -5.042 8.415 1.00 91.44 88 THR A O 1
ATOM 655 N N . LEU A 1 89 ? 9.933 -6.214 6.508 1.00 88.56 89 LEU A N 1
ATOM 656 C CA . LEU A 1 89 ? 9.205 -7.355 7.085 1.00 88.56 89 LEU A CA 1
ATOM 657 C C . LEU A 1 89 ? 10.013 -8.063 8.180 1.00 88.56 89 LEU A C 1
ATOM 659 O O . LEU A 1 89 ? 9.441 -8.504 9.174 1.00 88.56 89 LEU A O 1
ATOM 663 N N . HIS A 1 90 ? 11.337 -8.134 8.026 1.00 86.62 90 HIS A N 1
ATOM 664 C CA . HIS A 1 90 ? 12.214 -8.686 9.057 1.00 86.62 90 HIS A CA 1
ATOM 665 C C . HIS A 1 90 ? 12.248 -7.795 10.305 1.00 86.62 90 HIS A C 1
ATOM 667 O O . HIS A 1 90 ? 12.136 -8.285 11.427 1.00 86.62 90 HIS A O 1
ATOM 673 N N . VAL A 1 91 ? 12.329 -6.473 10.121 1.00 83.06 91 VAL A N 1
ATOM 674 C CA . VAL A 1 91 ? 12.271 -5.519 11.240 1.00 83.06 91 VAL A CA 1
ATOM 675 C C . VAL A 1 91 ? 10.949 -5.660 11.998 1.00 83.06 91 VAL A C 1
ATOM 677 O O . VAL A 1 91 ? 10.963 -5.742 13.226 1.00 83.06 91 VAL A O 1
ATOM 680 N N . LEU A 1 92 ? 9.824 -5.780 11.287 1.00 83.75 92 LEU A N 1
ATOM 681 C CA . LEU A 1 92 ? 8.501 -5.955 11.892 1.00 83.75 92 LEU A CA 1
ATOM 682 C C . LEU A 1 92 ? 8.371 -7.195 12.776 1.00 83.75 92 LEU A C 1
ATOM 684 O O . LEU A 1 92 ? 7.696 -7.129 13.800 1.00 83.75 92 LEU A O 1
ATOM 688 N N . GLU A 1 93 ? 8.984 -8.315 12.390 1.00 79.69 93 GLU A N 1
ATOM 689 C CA . GLU A 1 93 ? 8.967 -9.543 13.193 1.00 79.69 93 GLU A CA 1
ATOM 690 C C . GLU A 1 93 ? 9.533 -9.285 14.598 1.00 79.69 93 GLU A C 1
ATOM 692 O O . GLU A 1 93 ? 8.996 -9.747 15.607 1.00 79.69 93 GLU A O 1
ATOM 697 N N . SER A 1 94 ? 10.604 -8.494 14.662 1.00 80.25 94 SER A N 1
ATOM 698 C CA . SER A 1 94 ? 11.279 -8.132 15.907 1.00 80.25 94 SER A CA 1
ATOM 699 C C . SER A 1 94 ? 10.641 -6.941 16.640 1.00 80.25 94 SER A C 1
ATOM 701 O O . SER A 1 94 ? 10.923 -6.719 17.824 1.00 80.25 94 SER A O 1
ATOM 703 N N . ASP A 1 95 ? 9.753 -6.190 15.979 1.00 80.69 95 ASP A N 1
ATOM 704 C CA . ASP A 1 95 ? 9.136 -4.982 16.523 1.00 80.69 95 ASP A CA 1
ATOM 705 C C . ASP A 1 95 ? 7.950 -5.315 17.447 1.00 80.69 95 ASP A C 1
ATOM 707 O O . ASP A 1 95 ? 6.828 -5.657 17.042 1.00 80.69 95 ASP A O 1
ATOM 711 N N . ARG A 1 96 ? 8.201 -5.172 18.752 1.00 78.00 96 ARG A N 1
ATOM 712 C CA . ARG A 1 96 ? 7.198 -5.389 19.802 1.00 78.00 96 ARG A CA 1
ATOM 713 C C . ARG A 1 96 ? 6.110 -4.319 19.820 1.00 78.00 96 ARG A C 1
ATOM 715 O O . ARG A 1 96 ? 4.995 -4.624 20.239 1.00 78.00 96 ARG A O 1
ATOM 722 N N . THR A 1 97 ? 6.408 -3.101 19.377 1.00 76.25 97 THR A N 1
ATOM 723 C CA . THR A 1 97 ? 5.463 -1.979 19.339 1.00 76.25 97 THR A CA 1
ATOM 724 C C . THR A 1 97 ? 4.436 -2.201 18.243 1.00 76.25 97 THR A C 1
ATOM 726 O O . THR A 1 97 ? 3.236 -2.157 18.517 1.00 76.25 97 THR A O 1
ATOM 729 N N . PHE A 1 98 ? 4.884 -2.529 17.029 1.00 76.62 98 PHE A N 1
ATOM 730 C CA . PHE A 1 98 ? 3.985 -2.859 15.925 1.00 76.62 98 PHE A CA 1
ATOM 731 C C . PHE A 1 98 ? 3.106 -4.064 16.279 1.00 76.62 98 PHE A C 1
ATOM 733 O O . PHE A 1 98 ? 1.880 -4.003 16.169 1.00 76.62 98 PHE A O 1
ATOM 740 N N . SER A 1 99 ? 3.717 -5.132 16.800 1.00 73.69 99 SER A N 1
ATOM 741 C CA . SER A 1 99 ? 3.001 -6.335 17.236 1.00 73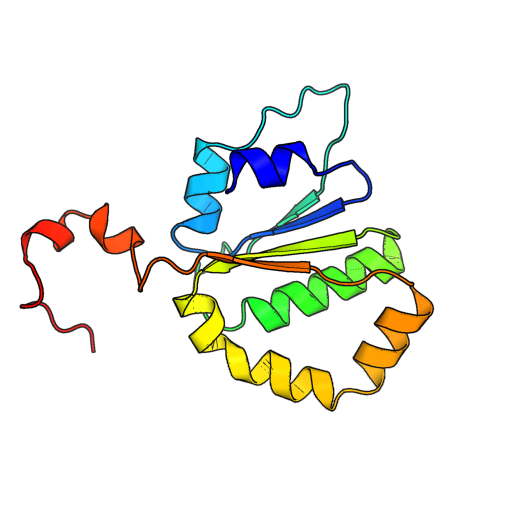.69 99 SER A CA 1
ATOM 742 C C . SER A 1 99 ? 1.970 -6.054 18.337 1.00 73.69 99 SER A C 1
ATOM 744 O O . SER A 1 99 ? 0.893 -6.651 18.340 1.00 73.69 99 SER A O 1
ATOM 746 N N . ALA A 1 100 ? 2.271 -5.157 19.280 1.00 75.19 100 ALA A N 1
ATOM 747 C CA . ALA A 1 100 ? 1.334 -4.751 20.324 1.00 75.19 100 ALA A CA 1
ATOM 748 C C . ALA A 1 100 ? 0.174 -3.923 19.757 1.00 75.19 100 ALA A C 1
ATOM 750 O O . ALA A 1 100 ? -0.980 -4.206 20.072 1.00 75.19 100 ALA A O 1
ATOM 751 N N . MET A 1 101 ? 0.454 -2.953 18.883 1.00 73.06 101 MET A N 1
ATOM 752 C CA . MET A 1 101 ? -0.573 -2.117 18.251 1.00 73.06 101 MET A CA 1
ATOM 753 C C . MET A 1 101 ? -1.514 -2.939 17.367 1.00 73.06 101 MET A C 1
ATOM 755 O O . MET A 1 101 ? -2.733 -2.825 17.495 1.00 73.06 101 MET A O 1
ATOM 759 N N . ALA A 1 102 ? -0.979 -3.844 16.544 1.00 72.25 102 ALA A N 1
ATOM 760 C CA . ALA A 1 102 ? -1.788 -4.743 15.722 1.00 72.25 102 ALA A CA 1
ATOM 761 C C . ALA A 1 102 ? -2.716 -5.633 16.573 1.00 72.25 102 ALA A C 1
ATOM 763 O O . ALA A 1 102 ? -3.872 -5.858 16.204 1.00 72.25 102 ALA A O 1
ATOM 764 N N . LYS A 1 103 ? -2.240 -6.098 17.740 1.00 74.62 103 LYS A N 1
ATOM 765 C CA . LYS A 1 103 ? -3.046 -6.870 18.701 1.00 74.62 103 LYS A CA 1
ATOM 766 C C . LYS A 1 103 ? -4.123 -6.028 19.378 1.00 74.62 103 LYS A C 1
ATOM 768 O O . LYS A 1 103 ? -5.247 -6.499 19.474 1.00 74.62 103 LYS A O 1
ATOM 773 N N . ILE A 1 104 ? -3.798 -4.812 19.821 1.00 77.19 104 ILE A N 1
ATOM 774 C CA . ILE A 1 104 ? -4.739 -3.906 20.502 1.00 77.19 104 ILE A CA 1
ATOM 775 C C . ILE A 1 104 ? -5.900 -3.530 19.582 1.00 77.19 104 ILE A C 1
ATOM 777 O O . ILE A 1 104 ? -7.053 -3.528 20.004 1.00 77.19 104 ILE A O 1
ATOM 781 N N . HIS A 1 105 ? -5.605 -3.233 18.318 1.00 77.00 105 HIS A N 1
ATOM 782 C CA . HIS A 1 105 ? -6.628 -2.802 17.373 1.00 77.00 105 HIS A CA 1
ATOM 783 C C . HIS A 1 105 ? -7.360 -3.968 16.693 1.00 77.00 105 HIS A C 1
ATOM 785 O O . HIS A 1 105 ? -8.393 -3.738 16.076 1.00 77.00 105 HIS A O 1
ATOM 791 N N . HIS A 1 106 ? -6.866 -5.209 16.797 1.00 77.69 106 HIS A N 1
ATOM 792 C CA . HIS A 1 106 ? -7.427 -6.389 16.120 1.00 77.69 106 HIS A CA 1
ATOM 793 C C . HIS A 1 106 ? -7.635 -6.192 14.600 1.00 77.69 106 HIS A C 1
ATOM 795 O O . HIS A 1 106 ? -8.558 -6.750 14.002 1.00 77.69 106 HIS A O 1
ATOM 801 N N . ARG A 1 107 ? -6.773 -5.395 13.953 1.00 82.19 107 ARG A N 1
ATOM 802 C CA . ARG A 1 107 ? -6.826 -5.095 12.511 1.00 82.19 107 ARG A CA 1
ATOM 803 C C . ARG A 1 107 ? -5.542 -5.590 11.829 1.00 82.19 107 ARG A C 1
ATOM 805 O O . ARG A 1 107 ? -4.544 -4.872 11.851 1.00 82.19 107 ARG A O 1
ATOM 812 N N . PRO A 1 108 ? -5.529 -6.801 11.241 1.00 82.12 108 PRO A N 1
ATOM 813 C CA . PRO A 1 108 ? -4.376 -7.266 10.477 1.00 82.12 108 PRO A CA 1
ATOM 814 C C . PRO A 1 108 ? -4.205 -6.448 9.189 1.00 82.12 108 PRO A C 1
ATOM 816 O O . PRO A 1 108 ? -5.185 -5.990 8.596 1.00 82.12 108 PRO A O 1
ATOM 819 N N . VAL A 1 109 ? -2.955 -6.300 8.748 1.00 90.81 109 VAL A N 1
ATOM 820 C CA . VAL A 1 109 ? -2.615 -5.715 7.445 1.00 90.81 109 VAL A CA 1
ATOM 821 C C . VAL A 1 109 ? -2.498 -6.840 6.425 1.00 90.81 109 VAL A C 1
ATOM 823 O O . VAL A 1 109 ? -1.767 -7.803 6.649 1.00 90.81 109 VAL A O 1
ATOM 826 N N . THR A 1 110 ? -3.212 -6.725 5.308 1.00 94.81 110 THR A N 1
ATOM 827 C CA . THR A 1 110 ? -3.105 -7.677 4.193 1.00 94.81 110 THR A CA 1
ATOM 828 C C . THR A 1 110 ? -2.137 -7.130 3.155 1.00 94.81 110 THR A C 1
ATOM 830 O O . THR A 1 110 ? -2.289 -5.992 2.727 1.00 94.81 110 THR A O 1
ATOM 833 N N . ILE A 1 111 ? -1.156 -7.921 2.720 1.00 96.44 111 ILE A N 1
ATOM 834 C CA . ILE A 1 111 ? -0.227 -7.533 1.650 1.00 96.44 111 ILE A CA 1
ATOM 835 C C . ILE A 1 111 ? -0.481 -8.435 0.443 1.00 96.44 111 ILE A C 1
ATOM 837 O O . ILE A 1 111 ? -0.321 -9.651 0.520 1.00 96.44 111 ILE A O 1
ATOM 841 N N . VAL A 1 112 ? -0.889 -7.832 -0.671 1.00 98.06 112 VAL A N 1
ATOM 842 C CA . VAL A 1 112 ? -1.125 -8.490 -1.957 1.00 98.06 112 VAL A CA 1
ATOM 843 C C . VAL A 1 112 ? 0.038 -8.151 -2.882 1.00 98.06 112 VAL A C 1
ATOM 845 O O . VAL A 1 112 ? 0.147 -7.021 -3.358 1.00 98.06 112 VAL A O 1
ATOM 848 N N . ILE A 1 113 ? 0.898 -9.139 -3.130 1.00 97.75 113 ILE A N 1
ATOM 849 C CA . ILE A 1 113 ? 2.066 -8.998 -4.003 1.00 97.75 113 ILE A CA 1
ATOM 850 C C . ILE A 1 113 ? 1.694 -9.457 -5.415 1.00 97.75 113 ILE A C 1
ATOM 852 O O . ILE A 1 113 ? 1.372 -10.624 -5.638 1.00 97.75 113 ILE A O 1
ATOM 856 N N . ILE A 1 114 ? 1.765 -8.542 -6.377 1.00 96.94 114 ILE A N 1
ATOM 857 C CA . ILE A 1 114 ? 1.693 -8.846 -7.803 1.00 96.94 114 ILE A CA 1
ATOM 858 C C . ILE A 1 114 ? 3.077 -9.299 -8.252 1.00 96.94 114 ILE A C 1
ATOM 860 O O . ILE A 1 114 ? 3.941 -8.477 -8.545 1.00 96.94 114 ILE A O 1
ATOM 864 N N . ASN A 1 115 ? 3.280 -10.614 -8.277 1.00 95.81 115 ASN A N 1
ATOM 865 C CA . ASN A 1 115 ? 4.483 -11.216 -8.835 1.00 95.81 115 ASN A CA 1
ATOM 866 C C . ASN A 1 115 ? 4.266 -11.508 -10.319 1.00 95.81 115 ASN A C 1
ATOM 868 O O . ASN A 1 115 ? 3.539 -12.435 -10.677 1.00 95.81 115 ASN A O 1
ATOM 872 N N . ASN A 1 116 ? 4.854 -10.669 -11.164 1.00 91.25 116 ASN A N 1
ATOM 873 C CA . ASN A 1 116 ? 4.778 -10.764 -12.618 1.00 91.25 116 ASN A CA 1
ATOM 874 C C . ASN A 1 116 ? 6.167 -10.899 -13.262 1.00 91.25 116 ASN A C 1
ATOM 876 O O . ASN A 1 116 ? 6.271 -10.833 -14.484 1.00 91.25 116 ASN A O 1
ATOM 880 N N . GLY A 1 117 ? 7.203 -11.161 -12.459 1.00 89.62 117 GLY A N 1
ATOM 881 C CA . GLY A 1 117 ? 8.543 -11.489 -12.932 1.00 89.62 117 GLY A CA 1
ATOM 882 C C . GLY A 1 117 ? 9.417 -10.272 -13.227 1.00 89.62 117 GLY A C 1
ATOM 883 O O . GLY A 1 117 ? 10.367 -10.407 -13.995 1.00 89.62 117 GLY A O 1
ATOM 884 N N . GLY A 1 118 ? 9.123 -9.105 -12.643 1.00 86.94 118 GLY A N 1
ATOM 885 C CA . GLY A 1 118 ? 9.959 -7.910 -12.767 1.00 86.94 118 GLY A CA 1
ATOM 886 C C . GLY A 1 118 ? 9.207 -6.617 -13.098 1.00 86.94 118 GLY A C 1
ATOM 887 O O . GLY A 1 118 ? 8.005 -6.468 -12.905 1.00 86.94 118 GLY A O 1
ATOM 888 N N . GLY A 1 119 ? 9.945 -5.626 -13.603 1.00 81.75 119 GLY A N 1
ATOM 889 C CA . GLY A 1 119 ? 9.436 -4.285 -13.910 1.00 81.75 119 GLY A CA 1
ATOM 890 C C . GLY A 1 119 ? 8.551 -4.203 -15.160 1.00 81.75 119 GLY A C 1
ATOM 891 O O . GLY A 1 119 ? 8.868 -3.452 -16.074 1.00 81.75 119 GLY A O 1
ATOM 892 N N . THR A 1 120 ? 7.416 -4.900 -15.197 1.00 86.06 120 THR A N 1
ATOM 893 C CA . THR A 1 120 ? 6.514 -4.990 -16.374 1.00 86.06 120 THR A CA 1
ATOM 894 C C . THR A 1 120 ? 5.940 -3.659 -16.874 1.00 86.06 120 THR A C 1
ATOM 896 O O . THR A 1 120 ? 5.412 -3.581 -17.979 1.00 86.06 120 THR A O 1
ATOM 899 N N . ILE A 1 121 ? 6.093 -2.560 -16.126 1.00 88.88 121 ILE A N 1
ATOM 900 C CA . ILE A 1 121 ? 5.817 -1.217 -16.657 1.00 88.88 121 ILE A CA 1
ATOM 901 C C . ILE A 1 121 ? 6.651 -0.904 -17.906 1.00 88.88 121 ILE A C 1
ATOM 903 O O . ILE A 1 121 ? 6.174 -0.200 -18.795 1.00 88.88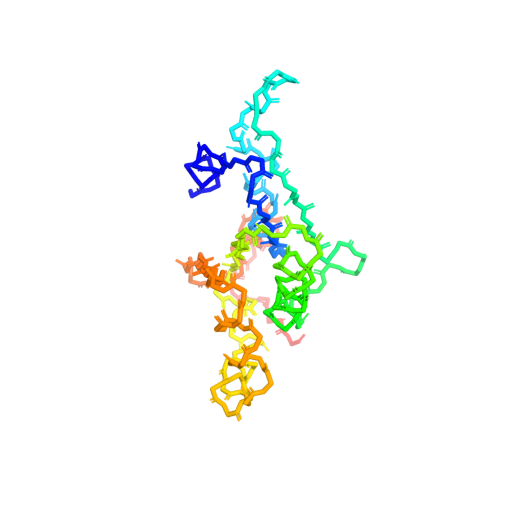 121 ILE A O 1
ATOM 907 N N . PHE A 1 122 ? 7.878 -1.422 -17.994 1.00 87.81 122 PHE A N 1
ATOM 908 C CA . PHE A 1 122 ? 8.753 -1.182 -19.136 1.00 87.81 122 PHE A CA 1
ATOM 909 C C . PHE A 1 122 ? 8.241 -1.859 -20.408 1.00 87.81 122 PHE A C 1
ATOM 911 O O . PHE A 1 122 ? 8.479 -1.323 -21.489 1.00 87.81 122 PHE A O 1
ATOM 918 N N . ASP A 1 123 ? 7.444 -2.925 -20.284 1.00 87.50 123 ASP A N 1
ATOM 919 C CA . ASP A 1 123 ? 6.782 -3.594 -21.412 1.00 87.50 123 ASP A CA 1
ATOM 920 C C . ASP A 1 123 ? 5.756 -2.678 -22.099 1.00 87.50 123 ASP A C 1
ATOM 922 O O . ASP A 1 123 ? 5.477 -2.815 -23.290 1.00 87.50 123 ASP A O 1
ATOM 926 N N . MET A 1 124 ? 5.211 -1.703 -21.362 1.00 85.50 124 MET A N 1
ATOM 927 C CA . MET A 1 124 ? 4.282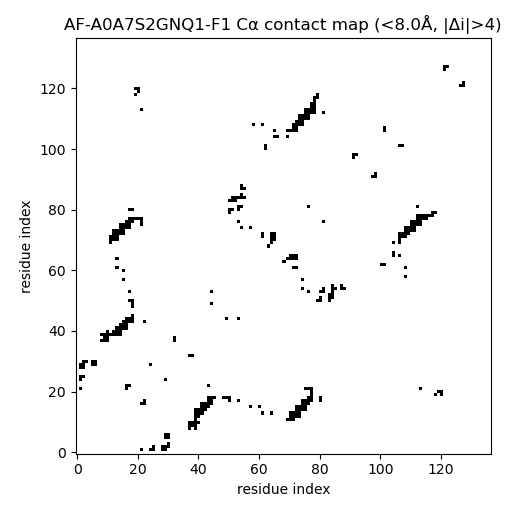 -0.697 -21.886 1.00 85.50 124 MET A CA 1
ATOM 928 C C . MET A 1 124 ? 4.980 0.537 -22.468 1.00 85.50 124 MET A C 1
ATOM 930 O O . MET A 1 124 ? 4.330 1.377 -23.095 1.00 85.50 124 MET A O 1
ATOM 934 N N . LEU A 1 125 ? 6.285 0.692 -22.242 1.00 89.25 125 LEU A N 1
ATOM 935 C CA . LEU A 1 125 ? 7.050 1.840 -22.712 1.00 89.25 125 LEU A CA 1
ATOM 936 C C . LEU A 1 125 ? 7.741 1.516 -24.046 1.00 89.25 125 LEU A C 1
ATOM 938 O O . LEU A 1 125 ? 8.064 0.361 -24.318 1.00 89.25 125 LEU A O 1
ATOM 942 N N . PRO A 1 126 ? 8.054 2.524 -24.886 1.00 89.00 126 PRO A N 1
ATOM 943 C CA . PRO A 1 126 ? 8.757 2.298 -26.152 1.00 89.00 126 PRO A CA 1
ATOM 944 C C . PRO A 1 126 ? 10.091 1.549 -26.011 1.00 89.00 126 PRO A C 1
ATOM 946 O O . PRO A 1 126 ? 10.548 0.946 -26.982 1.00 89.00 126 PRO A O 1
ATOM 949 N N . ILE A 1 127 ? 10.692 1.571 -24.814 1.00 85.38 127 ILE A N 1
ATOM 950 C CA . ILE A 1 127 ? 11.936 0.866 -24.498 1.00 85.38 127 ILE A CA 1
ATOM 951 C C . ILE A 1 127 ? 11.827 -0.655 -24.688 1.00 85.38 127 ILE A C 1
ATOM 953 O O . ILE A 1 127 ? 12.811 -1.285 -25.062 1.00 85.38 127 ILE A O 1
ATOM 957 N N . ALA A 1 128 ? 10.622 -1.229 -24.566 1.00 86.75 128 ALA A N 1
ATOM 958 C CA . ALA A 1 128 ? 10.359 -2.648 -24.811 1.00 86.75 128 ALA A CA 1
ATOM 959 C C . ALA A 1 128 ? 10.809 -3.120 -26.206 1.00 86.75 128 ALA A C 1
ATOM 961 O O . ALA A 1 128 ? 11.114 -4.292 -26.408 1.00 86.75 128 ALA A O 1
ATOM 962 N N . ARG A 1 129 ? 10.889 -2.205 -27.185 1.00 86.81 129 ARG A N 1
ATOM 963 C CA . ARG A 1 129 ? 11.334 -2.510 -28.554 1.00 86.81 129 ARG A CA 1
ATOM 964 C C . ARG A 1 129 ? 12.829 -2.810 -28.665 1.00 86.81 129 ARG A C 1
ATOM 966 O O . ARG A 1 129 ? 13.245 -3.343 -29.688 1.00 86.81 129 ARG A O 1
ATOM 973 N N . TYR A 1 130 ? 13.620 -2.453 -27.655 1.00 82.31 130 TYR A N 1
ATOM 974 C CA . TYR A 1 130 ? 15.078 -2.556 -27.692 1.00 82.31 130 TYR A CA 1
ATOM 975 C C . TYR A 1 130 ? 15.623 -3.808 -26.980 1.00 82.31 130 TYR A C 1
ATOM 977 O O . TYR A 1 130 ? 16.825 -4.035 -27.010 1.00 82.31 130 TYR A O 1
ATOM 985 N N . GLY A 1 131 ? 14.767 -4.666 -26.408 1.00 69.19 131 GLY A N 1
ATOM 986 C CA . GLY A 1 131 ? 15.185 -5.925 -25.773 1.00 69.19 131 GLY A CA 1
ATOM 987 C C . GLY A 1 131 ? 16.138 -5.737 -24.582 1.00 69.19 131 GLY A C 1
ATOM 988 O O . GLY A 1 131 ? 16.213 -4.664 -23.993 1.00 69.19 131 GLY A O 1
ATOM 989 N N . THR A 1 132 ? 16.882 -6.786 -24.217 1.00 63.41 132 THR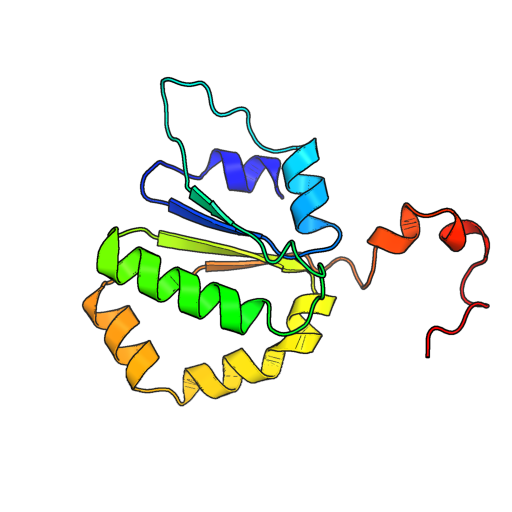 A N 1
ATOM 990 C CA . THR A 1 132 ? 17.825 -6.785 -23.077 1.00 63.41 132 THR A CA 1
ATOM 991 C C . THR A 1 132 ? 19.155 -6.084 -23.365 1.00 63.41 132 THR A C 1
ATOM 993 O O . THR A 1 132 ? 20.058 -6.154 -22.545 1.00 63.41 132 THR A O 1
ATOM 996 N N . SER A 1 133 ? 19.329 -5.433 -24.521 1.00 58.56 133 SER A N 1
ATOM 997 C CA . SER A 1 133 ? 20.580 -4.729 -24.850 1.00 58.56 133 SER A CA 1
ATOM 998 C C . SER A 1 133 ? 20.691 -3.346 -24.201 1.00 58.56 133 SER A C 1
ATOM 1000 O O . SER A 1 133 ? 21.540 -2.551 -24.594 1.00 58.56 133 SER A O 1
ATOM 1002 N N . VAL A 1 134 ? 19.796 -3.031 -23.266 1.00 58.22 134 VAL A N 1
ATOM 1003 C CA . VAL A 1 134 ? 19.791 -1.781 -22.514 1.00 58.22 134 VAL A CA 1
ATOM 1004 C C . VAL A 1 134 ? 19.991 -2.153 -21.050 1.00 58.22 134 VAL A C 1
ATOM 1006 O O . VAL A 1 134 ? 19.042 -2.539 -20.371 1.00 58.22 134 VAL A O 1
ATOM 1009 N N . ASP A 1 135 ? 21.244 -2.115 -20.600 1.00 50.16 135 ASP A N 1
ATOM 1010 C CA . ASP A 1 135 ? 21.573 -2.286 -19.187 1.00 50.16 135 ASP A CA 1
ATOM 1011 C C . ASP A 1 135 ? 21.085 -1.056 -18.415 1.00 50.16 135 ASP A C 1
ATOM 1013 O O . ASP A 1 135 ? 21.381 0.087 -18.774 1.00 50.16 135 ASP A O 1
ATOM 1017 N N . PHE A 1 136 ? 20.306 -1.305 -17.366 1.00 55.25 136 PHE A N 1
ATOM 1018 C CA . PHE A 1 136 ? 19.937 -0.301 -16.378 1.00 55.25 136 PHE A CA 1
ATOM 1019 C C . PHE A 1 136 ? 20.867 -0.493 -15.175 1.00 55.25 136 PHE A C 1
ATOM 1021 O O . PHE A 1 136 ? 20.580 -1.314 -14.304 1.00 55.25 136 PHE A O 1
ATOM 1028 N N . GLU A 1 137 ? 22.006 0.207 -15.181 1.00 39.81 137 GLU A N 1
ATOM 1029 C CA . GLU A 1 137 ? 22.734 0.534 -13.942 1.00 39.81 137 GLU A CA 1
ATOM 1030 C C . GLU A 1 137 ? 21.971 1.592 -13.135 1.00 39.81 137 GLU A C 1
ATOM 1032 O O . GLU A 1 137 ? 21.445 2.553 -13.751 1.00 39.81 137 GLU A O 1
#

pLDDT: mean 87.59, std 11.95, range [39.81, 98.38]

Secondary structure (DSSP, 8-state):
-HHHHHHH--TTEEEEE-TTHHHHHHHHH-----TTS---EEE---SS--STTHHHHHHHHHHHHHHHH--EEEEEEEHHHHHHTTHHHHHHHH-HHHHHHHHHHT-PEEEEEE-SSS-GGGGGSGGGGGGGGS---

Mean predicted aligned error: 5.99 Å

Sequence (137 aa):
VALELTRLLSGDDALFVSNSMPVRDLESFAFPVTATDRGFTATANRGASGIDGIISTALGFSLAQAQYQNRRSTLLVGDMSTLHDLSTLHVLESDRTFSAMAKIHHRPVTIVIINNGGGTIFDMLPIARYGTSVDFE

Foldseek 3Di:
DLQVVLVPAFQQAEEEEAAAVRVVCNVVRHDDDDPPGGDYHYDYPPPVRDLACSVVVQLVVQLCCLVPPVHAYEYEEEPVSCVNHVVVVVVCVVDPPSVVSCVVSVHDYHYHYDYPPDRCSVVVPPNVVVPPPDDDD

InterPro domains:
  IPR029061 Thiamin diphosphate-binding fold [SSF52518] (2-131)

Organism: NCBI:txid3111310

Solvent-accessible surface area (backbone atoms only — not comparable to full-atom values): 7804 Å² total; per-residue (Å²): 108,41,33,65,54,49,64,72,50,30,59,57,28,32,39,33,36,29,49,70,51,49,45,51,43,32,74,76,40,44,49,84,73,54,98,86,54,53,67,50,50,75,49,60,68,68,84,89,45,61,49,68,50,47,53,55,51,43,50,56,50,35,51,49,35,29,74,78,66,68,22,38,28,35,37,38,31,36,42,55,36,42,65,68,25,44,67,49,60,60,52,50,75,72,33,63,64,61,55,48,51,41,59,74,60,71,40,70,75,46,77,48,70,51,75,79,87,58,76,63,56,45,69,78,37,83,65,50,80,61,58,85,84,63,84,84,128